Protein AF-A0AAV3IDH2-F1 (afdb_monomer)

Secondary structure (DSSP, 8-state):
-HHHHHHHHHHS-HHHHHHHHHHHHHHHHH--SHHHHHHHHTTS-HHHHHHHHHHHHHHHHHHHHT-

InterPro domains:
  IPR010853 DC-EC [PF07337] (1-21)
  IPR010853 DC-EC [PF07337] (23-53)

Radius of gyration: 13.28 Å; Cα contacts (8 Å, |Δi|>4): 24; chains: 1; bounding box: 26×19×44 Å

Solvent-accessible surface area (backbone atoms only — not comparable to full-atom values): 3869 Å² total; per-residue (Å²): 104,75,66,56,54,55,53,55,58,68,69,51,47,77,65,57,50,50,51,54,42,50,53,34,50,57,42,45,74,70,40,88,47,73,66,49,42,47,59,50,38,66,88,49,54,73,71,55,40,56,52,42,53,53,51,50,52,52,49,54,50,51,64,58,71,73,106

Sequence (67 aa):
TEAEKQECEKLLTPEAKKLLENQALDCLKNAKTDEERKECLKDLPKDLQKKVLAKESVKAYLDCVSK

Organism: NCBI:txid1159029

Foldseek 3Di:
DVVVVVVVVVVQDPVNLVVLLVQLLVQVVPDPDPVSNCVSPVPDDPVSNVVSVVVVVVVVVVVVVVD

pLDDT: mean 90.35, std 5.05, range [72.12, 96.38]

Structure (mmCIF, N/CA/C/O backbone):
data_AF-A0AAV3IDH2-F1
#
_entry.id   AF-A0AAV3IDH2-F1
#
loop_
_atom_site.group_PDB
_atom_site.id
_atom_site.type_symbol
_atom_site.label_atom_id
_atom_site.label_alt_id
_atom_site.label_comp_id
_atom_site.label_asym_id
_atom_site.label_entity_id
_atom_site.label_seq_id
_atom_site.pdbx_PDB_ins_code
_atom_site.Cartn_x
_atom_site.Cartn_y
_atom_site.Cartn_z
_atom_site.occupancy
_atom_site.B_iso_or_equiv
_atom_site.auth_seq_id
_atom_site.auth_comp_id
_atom_site.auth_asym_id
_atom_site.auth_atom_id
_atom_site.pdbx_PDB_model_num
ATOM 1 N N . THR A 1 1 ? -1.465 -6.393 19.810 1.00 78.75 1 THR A N 1
ATOM 2 C CA . THR A 1 1 ? -2.095 -7.629 19.270 1.00 78.75 1 THR A CA 1
ATOM 3 C C . THR A 1 1 ? -2.806 -7.343 17.953 1.00 78.75 1 THR A C 1
ATOM 5 O O . THR A 1 1 ? -3.036 -6.183 17.637 1.00 78.75 1 THR A O 1
ATOM 8 N N . GLU A 1 2 ? -3.138 -8.370 17.154 1.00 76.19 2 GLU A N 1
ATOM 9 C CA . GLU A 1 2 ? -3.960 -8.210 15.929 1.00 76.19 2 GLU A CA 1
ATOM 10 C C . GLU A 1 2 ? -5.289 -7.489 16.245 1.00 76.19 2 GLU A C 1
ATOM 12 O O . GLU A 1 2 ? -5.691 -6.591 15.512 1.00 76.19 2 GLU A O 1
ATOM 17 N N . ALA A 1 3 ? -5.892 -7.790 17.401 1.00 82.88 3 ALA A N 1
ATOM 18 C CA . ALA A 1 3 ? -7.096 -7.121 17.895 1.00 82.88 3 ALA A CA 1
ATOM 19 C C . ALA A 1 3 ? -6.905 -5.607 18.121 1.00 82.88 3 ALA A C 1
ATOM 21 O O . ALA A 1 3 ? -7.728 -4.819 17.666 1.00 82.88 3 ALA A O 1
ATOM 22 N N . GLU A 1 4 ? -5.801 -5.182 18.747 1.00 80.12 4 GLU A N 1
ATOM 23 C CA . GLU A 1 4 ? -5.507 -3.752 18.953 1.00 80.12 4 GLU A CA 1
ATOM 24 C C . GLU A 1 4 ? -5.333 -3.003 17.626 1.00 80.12 4 GLU A C 1
ATOM 26 O O . GLU A 1 4 ? -5.848 -1.899 17.468 1.00 80.12 4 GLU A O 1
ATOM 31 N N . LYS A 1 5 ? -4.669 -3.614 16.633 1.00 77.00 5 LYS A N 1
ATOM 32 C CA . LYS A 1 5 ? -4.537 -3.006 15.299 1.00 77.00 5 LYS A CA 1
ATOM 33 C C . LYS A 1 5 ? -5.898 -2.816 14.628 1.00 77.00 5 LYS A C 1
ATOM 35 O O . LYS A 1 5 ? -6.143 -1.756 14.058 1.00 77.00 5 LYS A O 1
ATOM 40 N N . GLN A 1 6 ? -6.797 -3.794 14.749 1.00 80.19 6 GLN A N 1
ATOM 41 C CA . GLN A 1 6 ? -8.159 -3.685 14.223 1.00 80.19 6 GLN A CA 1
ATOM 42 C C . GLN A 1 6 ? -8.988 -2.605 14.931 1.00 80.19 6 GLN A C 1
ATOM 44 O O . GLN A 1 6 ? -9.819 -1.958 14.296 1.00 80.19 6 GLN A O 1
ATOM 49 N N . GLU A 1 7 ? -8.785 -2.374 16.228 1.00 84.44 7 GLU A N 1
ATOM 50 C CA . GLU A 1 7 ? -9.436 -1.258 16.920 1.00 84.44 7 GLU A CA 1
ATOM 51 C C . GLU A 1 7 ? -8.887 0.096 16.458 1.00 84.44 7 GLU A C 1
ATOM 53 O O . GLU A 1 7 ? -9.672 0.989 16.136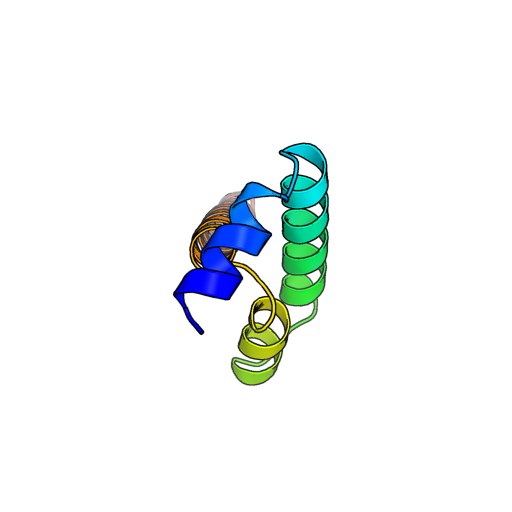 1.00 84.44 7 GLU A O 1
ATOM 58 N N . CYS A 1 8 ? -7.567 0.232 16.292 1.00 85.94 8 CYS A N 1
ATOM 59 C CA . CYS A 1 8 ? -6.967 1.433 15.702 1.00 85.94 8 CYS A CA 1
ATOM 60 C C . CYS A 1 8 ? -7.482 1.698 14.273 1.00 85.94 8 CYS A C 1
ATOM 62 O O . CYS A 1 8 ? -7.763 2.839 13.907 1.00 85.94 8 CYS A O 1
ATOM 64 N N . GLU A 1 9 ? -7.674 0.650 13.471 1.00 83.00 9 GLU A N 1
ATOM 65 C CA . GLU A 1 9 ? -8.233 0.739 12.116 1.00 83.00 9 GLU A CA 1
ATOM 66 C C . GLU A 1 9 ? -9.680 1.248 12.069 1.00 83.00 9 GLU A C 1
ATOM 68 O O . GLU A 1 9 ? -10.082 1.875 11.077 1.00 83.00 9 GLU A O 1
ATOM 73 N N . LYS A 1 10 ? -10.470 0.984 13.118 1.00 85.94 10 LYS A N 1
ATOM 74 C CA . LYS A 1 10 ? -11.840 1.502 13.265 1.00 85.94 10 LYS A CA 1
ATOM 75 C C . LYS A 1 10 ? -11.856 2.984 13.637 1.00 85.94 10 LYS A C 1
ATOM 77 O O . LYS A 1 10 ? -12.788 3.679 13.245 1.00 85.94 10 LYS A O 1
ATOM 82 N N . LEU A 1 11 ? -10.831 3.468 14.342 1.00 87.31 11 LEU A N 1
ATOM 83 C CA . LEU A 1 11 ? -10.680 4.886 14.698 1.00 87.31 11 LEU A CA 1
ATOM 84 C C . LEU A 1 11 ? -10.245 5.752 13.509 1.00 87.31 11 LEU A C 1
ATOM 86 O O . LEU A 1 11 ? -10.476 6.961 13.500 1.00 87.31 11 LEU A O 1
ATOM 90 N N . LEU A 1 12 ? -9.630 5.148 12.490 1.00 86.56 12 LEU A N 1
ATOM 91 C CA . LEU A 1 12 ? -9.253 5.858 11.274 1.00 86.56 12 LEU A CA 1
ATOM 92 C C . LEU A 1 12 ? -10.498 6.305 10.496 1.00 86.56 12 LEU A C 1
ATOM 94 O O . LEU A 1 12 ? -11.260 5.487 9.969 1.00 86.56 12 LEU A O 1
ATOM 98 N N . THR A 1 13 ? -10.652 7.619 10.343 1.00 92.69 13 THR A N 1
ATOM 99 C CA . THR A 1 13 ? -11.689 8.201 9.489 1.00 92.69 13 THR A CA 1
ATOM 100 C C . THR A 1 13 ? -11.431 7.867 8.013 1.00 92.69 13 THR A C 1
ATOM 102 O O . THR A 1 13 ? -10.287 7.626 7.612 1.00 92.69 13 THR A O 1
ATOM 105 N N . PRO A 1 14 ? -12.466 7.879 7.152 1.00 91.88 14 PRO A N 1
ATOM 106 C CA . PRO A 1 14 ? -12.288 7.663 5.715 1.00 91.88 14 PRO A CA 1
ATOM 107 C C . PRO A 1 14 ? -11.281 8.627 5.072 1.00 91.88 14 PRO A C 1
ATOM 109 O O . PRO A 1 14 ? -10.597 8.263 4.118 1.00 91.88 14 PRO A O 1
ATOM 112 N N . GLU A 1 15 ? -11.177 9.845 5.601 1.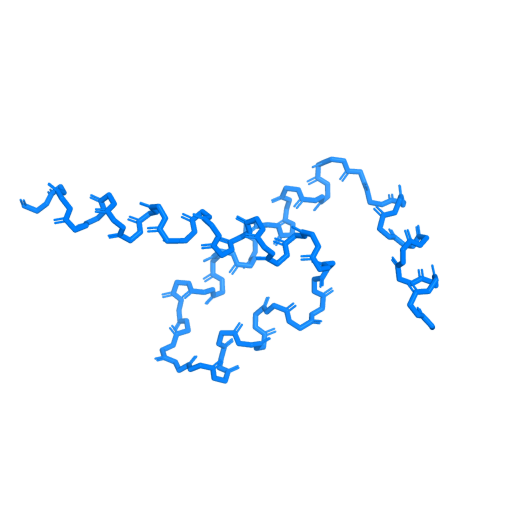00 92.56 15 GLU A N 1
ATOM 113 C CA . GLU A 1 15 ? -10.233 10.862 5.143 1.00 92.56 15 GLU A CA 1
ATOM 114 C C . GLU A 1 15 ? -8.791 10.525 5.540 1.00 92.56 15 GLU A C 1
ATOM 116 O O . GLU A 1 15 ? -7.917 10.493 4.675 1.00 92.56 15 GLU A O 1
ATOM 121 N N . ALA A 1 16 ? -8.552 10.133 6.797 1.00 92.00 16 ALA A N 1
ATOM 122 C CA . ALA A 1 16 ? -7.242 9.657 7.243 1.00 92.00 16 ALA A CA 1
ATOM 123 C C . ALA A 1 16 ? -6.787 8.417 6.453 1.00 92.00 16 ALA A C 1
ATOM 125 O O . ALA A 1 16 ? -5.634 8.328 6.032 1.00 92.00 16 ALA A O 1
ATOM 126 N N . LYS A 1 17 ? -7.710 7.488 6.165 1.00 90.62 17 LYS A N 1
ATOM 127 C CA . LYS A 1 17 ? -7.435 6.314 5.321 1.00 90.62 17 LYS A CA 1
ATOM 128 C C . LYS A 1 17 ? -6.999 6.706 3.908 1.00 90.62 17 LYS A C 1
ATOM 130 O O . LYS A 1 17 ? -6.072 6.101 3.378 1.00 90.62 17 LYS A O 1
ATOM 135 N N . LYS A 1 18 ? -7.634 7.718 3.303 1.00 91.50 18 LYS A N 1
ATOM 136 C CA . LYS A 1 18 ? -7.230 8.245 1.987 1.00 91.50 18 LYS A CA 1
ATOM 137 C C . LYS A 1 18 ? -5.847 8.901 2.026 1.00 91.50 18 LYS A C 1
ATOM 139 O O . LYS A 1 18 ? -5.085 8.732 1.080 1.00 91.50 18 LYS A O 1
ATOM 144 N N . LEU A 1 19 ? -5.514 9.623 3.097 1.00 93.25 19 LEU A N 1
ATOM 145 C CA . LEU A 1 19 ? -4.189 10.232 3.258 1.00 93.25 19 LEU A CA 1
ATOM 146 C C . LEU A 1 19 ? -3.087 9.170 3.365 1.00 93.25 19 LEU A C 1
ATOM 148 O O . LEU A 1 19 ? -2.095 9.259 2.646 1.00 93.25 19 LEU A O 1
ATOM 152 N N . LEU A 1 20 ? -3.301 8.134 4.184 1.00 92.81 20 LEU A N 1
ATOM 153 C CA . LEU A 1 20 ? -2.386 6.992 4.304 1.00 92.81 20 LEU A CA 1
ATOM 154 C C . LEU A 1 20 ? -2.214 6.253 2.970 1.00 92.81 20 LEU A C 1
ATOM 156 O O . LEU A 1 20 ? -1.105 5.890 2.592 1.00 92.81 20 LEU A O 1
ATOM 160 N N . GLU A 1 21 ? -3.307 6.066 2.228 1.00 92.81 21 GLU A N 1
ATOM 161 C CA . GL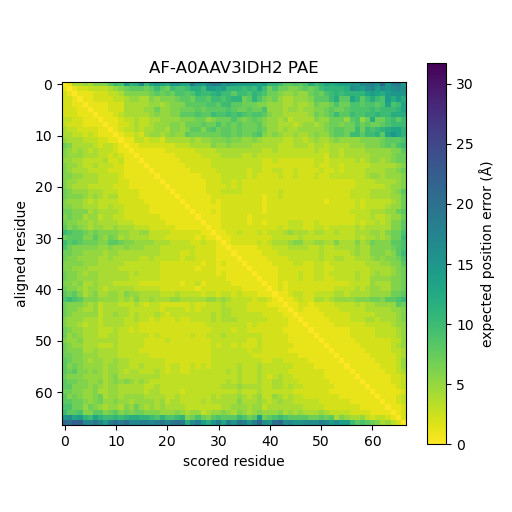U A 1 21 ? -3.289 5.450 0.899 1.00 92.81 21 GLU A CA 1
ATOM 162 C C . GLU A 1 21 ? -2.457 6.264 -0.1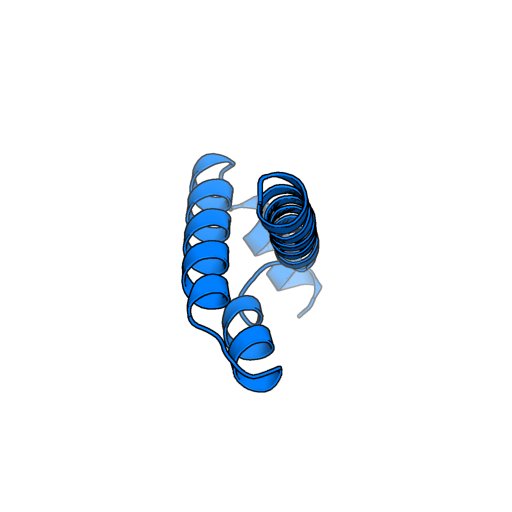07 1.00 92.81 21 GLU A C 1
ATOM 164 O O . GLU A 1 21 ? -1.659 5.688 -0.844 1.00 92.81 21 GLU A O 1
ATOM 169 N N . ASN A 1 22 ? -2.592 7.594 -0.119 1.00 93.06 22 ASN A N 1
ATOM 170 C CA . ASN A 1 22 ? -1.799 8.458 -0.996 1.00 93.06 22 ASN A CA 1
ATOM 171 C C . ASN A 1 22 ? -0.311 8.461 -0.616 1.00 93.06 22 ASN A C 1
ATOM 173 O O . ASN A 1 22 ? 0.530 8.326 -1.500 1.00 93.06 22 ASN A O 1
ATOM 177 N N . GLN A 1 23 ? 0.016 8.540 0.680 1.00 93.81 23 GLN A N 1
ATOM 178 C CA . GLN A 1 23 ? 1.404 8.458 1.155 1.00 93.81 23 GLN A CA 1
ATOM 179 C C . GLN A 1 23 ? 2.066 7.137 0.755 1.00 93.81 23 GLN A C 1
ATOM 181 O O . GLN A 1 23 ? 3.196 7.130 0.271 1.00 93.81 23 GLN A O 1
ATOM 186 N N . ALA A 1 24 ? 1.347 6.023 0.901 1.00 94.56 24 ALA A N 1
ATOM 187 C CA . ALA A 1 24 ? 1.837 4.711 0.502 1.00 94.56 24 ALA A CA 1
ATOM 188 C C . ALA A 1 24 ? 2.079 4.625 -1.011 1.00 94.56 24 ALA A C 1
ATOM 190 O O . ALA A 1 24 ? 3.117 4.130 -1.445 1.00 94.56 24 ALA A O 1
ATOM 191 N N . LEU A 1 25 ? 1.153 5.153 -1.820 1.00 93.81 25 LEU A N 1
ATOM 192 C CA . LEU A 1 25 ? 1.320 5.223 -3.272 1.00 93.81 25 LEU A CA 1
ATOM 193 C C . LEU A 1 25 ? 2.520 6.089 -3.676 1.00 93.81 25 LEU A C 1
ATOM 195 O O . LEU A 1 25 ? 3.228 5.729 -4.612 1.00 93.81 25 LEU A O 1
ATOM 199 N N . AS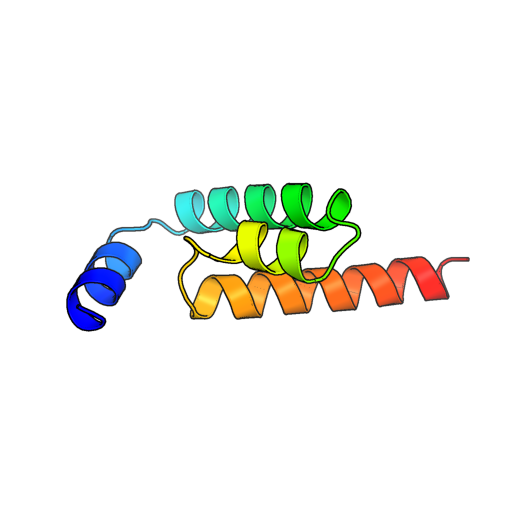P A 1 26 ? 2.766 7.211 -2.999 1.00 93.56 26 ASP A N 1
ATOM 200 C CA . ASP A 1 26 ? 3.934 8.055 -3.272 1.00 93.56 26 ASP A CA 1
ATOM 201 C C . ASP A 1 26 ? 5.252 7.391 -2.851 1.00 93.56 26 ASP A C 1
ATOM 203 O O . ASP A 1 26 ? 6.243 7.496 -3.573 1.00 93.56 26 ASP A O 1
ATOM 207 N N . CYS A 1 27 ? 5.259 6.639 -1.749 1.00 94.94 27 CYS A N 1
ATOM 208 C CA . CYS A 1 27 ? 6.401 5.816 -1.351 1.00 94.94 27 CYS A CA 1
ATOM 209 C C . CYS A 1 27 ? 6.706 4.736 -2.408 1.00 94.94 27 CYS A C 1
ATOM 211 O O . CYS A 1 27 ? 7.832 4.642 -2.901 1.00 94.94 27 CYS A O 1
ATOM 213 N N . LEU A 1 28 ? 5.684 3.992 -2.851 1.00 93.12 28 LEU A N 1
ATOM 214 C CA . LEU A 1 28 ? 5.826 2.909 -3.833 1.00 93.12 28 LEU A CA 1
ATOM 215 C C . LEU A 1 28 ? 6.301 3.380 -5.213 1.00 93.12 28 LEU A C 1
ATOM 217 O O . LEU A 1 28 ? 6.981 2.626 -5.903 1.00 93.12 28 LEU A O 1
ATOM 221 N N . LYS A 1 29 ? 5.996 4.621 -5.618 1.00 90.56 29 LYS A N 1
ATOM 222 C CA . LYS A 1 29 ? 6.529 5.207 -6.865 1.00 90.56 29 LYS A CA 1
ATOM 223 C C . LYS A 1 29 ? 8.053 5.336 -6.852 1.00 90.56 29 LYS A C 1
ATOM 225 O O . LYS A 1 29 ? 8.664 5.287 -7.915 1.00 90.56 29 LYS A O 1
ATOM 230 N N . ASN A 1 30 ? 8.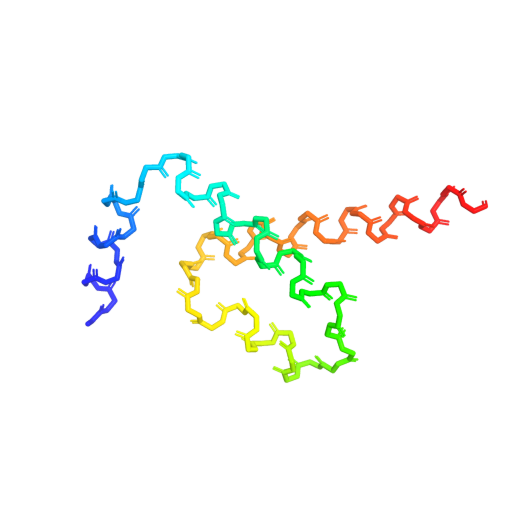645 5.547 -5.677 1.00 89.88 30 ASN A N 1
ATOM 231 C CA . ASN A 1 30 ? 10.087 5.727 -5.517 1.00 89.88 30 ASN A CA 1
ATOM 232 C C . ASN A 1 30 ? 10.810 4.420 -5.166 1.00 89.88 30 ASN A C 1
ATOM 234 O O . ASN A 1 30 ? 12.009 4.311 -5.420 1.00 89.88 30 ASN A O 1
ATOM 238 N N . ALA A 1 31 ? 10.091 3.440 -4.612 1.00 93.38 31 ALA A N 1
ATOM 239 C CA . ALA A 1 31 ? 10.629 2.136 -4.251 1.00 93.38 31 ALA A CA 1
ATOM 240 C C . ALA A 1 31 ? 11.083 1.349 -5.494 1.00 93.38 31 ALA A C 1
ATOM 242 O O . ALA A 1 31 ? 10.293 1.082 -6.404 1.00 93.38 31 ALA A O 1
ATOM 243 N N . LYS A 1 32 ? 12.357 0.944 -5.520 1.00 91.44 32 LYS A N 1
ATOM 244 C CA . LYS A 1 32 ? 12.965 0.179 -6.624 1.00 91.44 32 LYS A CA 1
ATOM 245 C C . LYS A 1 32 ? 13.085 -1.307 -6.308 1.00 91.44 32 LYS A C 1
ATOM 247 O O . LYS A 1 32 ? 13.184 -2.116 -7.227 1.00 91.44 32 LYS A O 1
ATOM 252 N N . THR A 1 33 ? 13.096 -1.653 -5.026 1.00 94.25 33 THR A N 1
ATOM 253 C CA . THR A 1 33 ? 13.291 -3.015 -4.520 1.00 94.25 33 THR A CA 1
ATOM 254 C C . THR A 1 33 ? 12.070 -3.514 -3.753 1.00 94.25 33 THR A C 1
ATOM 256 O O . THR A 1 33 ? 11.269 -2.730 -3.238 1.00 94.25 33 THR A O 1
ATOM 259 N N . ASP A 1 34 ? 11.926 -4.834 -3.646 1.00 91.69 34 ASP A N 1
ATOM 260 C CA . ASP A 1 34 ? 10.855 -5.446 -2.855 1.00 91.69 34 ASP A CA 1
ATOM 261 C C . ASP A 1 34 ? 10.952 -5.095 -1.363 1.00 91.69 34 ASP A C 1
ATOM 263 O O . ASP A 1 34 ? 9.924 -4.942 -0.703 1.00 91.69 34 ASP A O 1
ATOM 267 N N . GLU A 1 35 ? 12.159 -4.915 -0.822 1.00 94.69 35 GLU A N 1
ATOM 268 C CA . GLU A 1 35 ? 12.366 -4.445 0.552 1.00 94.69 35 GLU A CA 1
ATOM 269 C C . GLU A 1 35 ? 11.824 -3.026 0.769 1.00 94.69 35 GLU A C 1
ATOM 271 O O . GLU A 1 35 ? 11.061 -2.818 1.712 1.00 94.69 35 GLU A O 1
ATOM 276 N N . GLU A 1 36 ? 12.121 -2.077 -0.126 1.00 94.00 36 GLU A N 1
ATOM 277 C CA . GLU A 1 36 ? 11.563 -0.716 -0.050 1.00 94.00 36 GLU A CA 1
ATOM 278 C C . GLU A 1 36 ? 10.032 -0.736 -0.166 1.00 94.00 36 GLU A C 1
ATOM 280 O O . GLU A 1 36 ? 9.331 -0.037 0.564 1.00 94.00 36 GLU A O 1
ATOM 285 N N . ARG A 1 37 ? 9.485 -1.597 -1.034 1.00 92.25 37 ARG A N 1
ATOM 286 C CA . ARG A 1 37 ? 8.032 -1.773 -1.167 1.00 92.25 37 ARG A CA 1
ATOM 287 C C . ARG A 1 37 ? 7.392 -2.310 0.111 1.00 92.25 37 ARG A C 1
ATOM 289 O O . ARG A 1 37 ? 6.325 -1.840 0.503 1.00 92.25 37 ARG A O 1
ATOM 296 N N . LYS A 1 38 ? 8.031 -3.274 0.781 1.00 93.00 38 LYS A N 1
ATOM 297 C CA . LYS A 1 38 ? 7.569 -3.790 2.080 1.00 93.00 38 LYS A CA 1
ATOM 298 C C . LYS A 1 38 ? 7.631 -2.712 3.157 1.00 93.00 38 LYS A C 1
ATOM 300 O O . LYS A 1 38 ? 6.720 -2.641 3.978 1.00 93.00 38 LYS A O 1
ATOM 305 N N . GLU A 1 39 ? 8.662 -1.869 3.146 1.00 94.19 39 GLU A N 1
ATOM 306 C CA . GLU A 1 39 ? 8.792 -0.754 4.085 1.00 94.19 39 GLU A CA 1
ATOM 307 C C . GLU A 1 39 ? 7.638 0.245 3.930 1.00 94.19 39 GLU A C 1
ATOM 309 O O . GLU A 1 39 ? 6.976 0.555 4.920 1.00 94.19 39 GLU A O 1
ATOM 314 N N . CYS A 1 40 ? 7.293 0.623 2.691 1.00 94.69 40 CYS A N 1
ATOM 315 C CA . CYS A 1 40 ? 6.154 1.503 2.392 1.00 94.69 40 CYS A CA 1
ATOM 316 C C . CYS A 1 40 ? 4.804 0.987 2.925 1.00 94.69 40 CYS A C 1
ATOM 318 O O . CYS A 1 40 ? 3.864 1.763 3.100 1.00 94.69 40 CYS A O 1
ATOM 320 N N . LEU A 1 41 ? 4.679 -0.325 3.143 1.00 93.56 41 LEU A N 1
ATOM 321 C CA . LEU A 1 41 ? 3.430 -0.984 3.526 1.00 93.56 41 LEU A CA 1
ATOM 322 C C . LEU A 1 41 ? 3.404 -1.455 4.986 1.00 93.56 41 LEU A C 1
ATOM 324 O O . LEU A 1 41 ? 2.330 -1.778 5.493 1.00 93.56 41 LEU A O 1
ATOM 328 N N . LYS A 1 42 ? 4.552 -1.486 5.673 1.00 89.50 42 LYS A N 1
ATOM 329 C CA . LYS A 1 42 ? 4.740 -2.117 6.991 1.00 89.50 42 LYS A CA 1
ATOM 330 C C . LYS A 1 42 ? 3.750 -1.639 8.058 1.00 89.50 42 LYS A C 1
ATOM 332 O O . LYS A 1 42 ? 3.225 -2.458 8.817 1.00 89.50 42 LYS A O 1
ATOM 337 N N . ASP A 1 43 ? 3.500 -0.335 8.106 1.00 86.25 43 ASP A N 1
ATOM 338 C CA . ASP A 1 43 ? 2.687 0.300 9.151 1.00 86.25 43 ASP A CA 1
ATOM 339 C C . ASP A 1 43 ? 1.213 0.451 8.757 1.00 86.25 43 ASP A C 1
ATOM 341 O O . ASP A 1 43 ? 0.380 0.873 9.562 1.00 86.25 43 ASP A O 1
ATOM 345 N N . LEU A 1 44 ? 0.863 0.063 7.529 1.00 90.06 44 LEU A N 1
ATOM 346 C CA . LEU A 1 44 ? -0.505 0.150 7.052 1.00 90.06 44 LEU A CA 1
ATOM 347 C C . LEU A 1 44 ? -1.347 -1.038 7.535 1.00 90.06 44 LEU A C 1
ATOM 349 O O . LEU A 1 44 ? -0.879 -2.181 7.545 1.00 90.06 44 LEU A O 1
ATOM 353 N N . PRO A 1 45 ? -2.631 -0.792 7.825 1.00 90.00 45 PRO A N 1
ATOM 354 C CA . PRO A 1 45 ? -3.675 -1.807 7.902 1.00 90.00 45 PRO A CA 1
ATOM 355 C C . PRO A 1 45 ? -3.635 -2.811 6.750 1.00 90.00 45 PRO A C 1
ATOM 357 O O . PRO A 1 45 ? -3.479 -2.410 5.594 1.00 90.00 45 PRO A O 1
ATOM 360 N N . LYS A 1 46 ? -3.865 -4.102 7.028 1.00 88.31 46 LYS A N 1
ATOM 361 C CA . LYS A 1 46 ? -3.850 -5.164 5.996 1.00 88.31 46 LYS A CA 1
ATOM 362 C C . LYS A 1 46 ? -4.817 -4.861 4.844 1.00 88.31 46 LYS A C 1
ATOM 364 O O . LYS A 1 46 ? -4.493 -5.104 3.681 1.00 88.31 46 LYS A O 1
ATOM 369 N N . ASP A 1 47 ? -5.984 -4.300 5.149 1.00 88.19 47 ASP A N 1
ATOM 370 C CA . ASP A 1 47 ? -6.969 -3.905 4.139 1.00 88.19 47 ASP A CA 1
ATOM 371 C C . ASP A 1 47 ? -6.505 -2.713 3.289 1.00 88.19 47 ASP A C 1
ATOM 373 O O . ASP A 1 47 ? -6.745 -2.685 2.079 1.00 88.19 47 ASP A O 1
ATOM 377 N N . LEU A 1 48 ? -5.783 -1.754 3.882 1.00 90.94 48 LEU A N 1
ATOM 378 C CA . LEU A 1 48 ? -5.197 -0.638 3.134 1.00 90.94 48 LEU A CA 1
ATOM 379 C C . LEU A 1 48 ? -4.040 -1.094 2.247 1.00 90.94 48 LEU A C 1
ATOM 381 O O . LEU A 1 48 ? -3.979 -0.662 1.099 1.00 90.94 48 LEU A O 1
ATOM 385 N N . GLN A 1 49 ? -3.182 -2.003 2.720 1.00 92.12 49 GLN A N 1
ATOM 386 C CA . GLN A 1 49 ? -2.093 -2.561 1.908 1.00 92.12 49 GLN A CA 1
ATOM 387 C C . GLN A 1 49 ? -2.627 -3.189 0.615 1.00 92.12 49 GLN A C 1
ATOM 389 O O . GLN A 1 49 ? -2.169 -2.854 -0.477 1.00 92.12 49 GLN A O 1
ATOM 394 N N . LYS A 1 50 ? -3.655 -4.044 0.721 1.00 92.00 50 LYS A N 1
ATOM 395 C CA . LYS A 1 50 ? -4.299 -4.675 -0.445 1.00 92.00 50 LYS A CA 1
ATOM 396 C C . LYS A 1 50 ? -4.846 -3.641 -1.427 1.00 92.00 50 L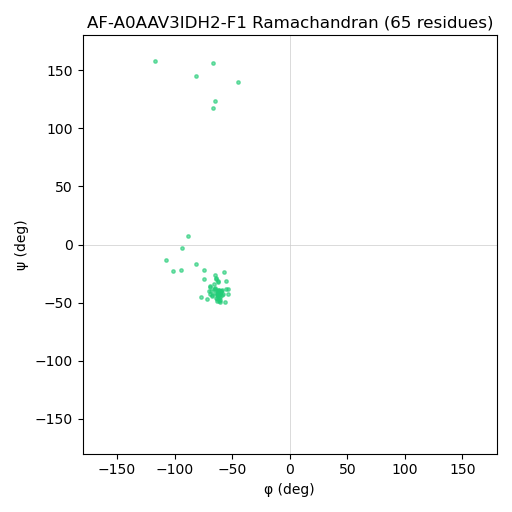YS A C 1
ATOM 398 O O . LYS A 1 50 ? -4.689 -3.792 -2.637 1.00 92.00 50 LYS A O 1
ATOM 403 N N . LYS A 1 51 ? -5.480 -2.585 -0.912 1.00 92.62 51 LYS A N 1
ATOM 404 C CA . LYS A 1 51 ? -6.073 -1.521 -1.727 1.00 92.62 51 LYS A CA 1
ATOM 405 C C . LYS A 1 51 ? -5.016 -0.696 -2.465 1.00 92.62 51 LYS A C 1
ATOM 407 O O . LYS A 1 51 ? -5.179 -0.430 -3.654 1.00 92.62 51 LYS A O 1
ATOM 412 N N . VAL A 1 52 ? -3.938 -0.322 -1.775 1.00 94.31 52 VAL A N 1
ATOM 413 C CA . VAL A 1 52 ? -2.804 0.420 -2.346 1.00 94.31 52 VAL A CA 1
ATOM 414 C C . VAL A 1 52 ? -2.152 -0.391 -3.466 1.00 94.31 52 VAL A C 1
ATOM 416 O O . VAL A 1 52 ? -2.006 0.121 -4.573 1.00 94.31 52 VAL A O 1
ATOM 419 N N . LEU A 1 53 ? -1.853 -1.670 -3.219 1.00 92.81 53 LEU A N 1
ATOM 420 C CA . LEU A 1 53 ? -1.252 -2.568 -4.212 1.00 92.81 53 LEU A CA 1
ATOM 421 C C . LEU A 1 53 ? -2.141 -2.755 -5.449 1.00 92.81 53 LEU A C 1
ATOM 423 O O . LEU A 1 53 ? -1.649 -2.733 -6.574 1.00 92.81 53 LEU A O 1
ATOM 427 N N . ALA A 1 54 ? -3.458 -2.894 -5.265 1.00 93.94 54 ALA A N 1
ATOM 428 C CA . ALA A 1 54 ? -4.398 -2.995 -6.380 1.00 93.94 54 ALA A CA 1
ATOM 429 C C . ALA A 1 54 ? -4.449 -1.707 -7.222 1.00 93.94 54 ALA A C 1
ATOM 431 O O . ALA A 1 54 ? -4.555 -1.761 -8.444 1.00 93.94 54 ALA A O 1
ATOM 432 N N . LYS A 1 55 ? -4.359 -0.532 -6.591 1.00 93.31 55 LYS A N 1
ATOM 433 C CA . LYS A 1 55 ? -4.274 0.737 -7.327 1.00 93.31 55 LYS A CA 1
ATOM 434 C C . LYS A 1 55 ? -2.959 0.884 -8.075 1.00 93.31 55 LYS A C 1
ATOM 436 O O . LYS A 1 55 ? -2.964 1.375 -9.201 1.00 93.31 55 LYS A O 1
ATOM 441 N N . GLU A 1 56 ? -1.854 0.476 -7.461 1.00 91.31 56 GLU A N 1
ATOM 442 C CA . GLU A 1 56 ? -0.540 0.497 -8.097 1.00 91.31 56 GLU A CA 1
ATOM 443 C C . GLU A 1 56 ? -0.512 -0.414 -9.331 1.00 91.31 56 GLU A C 1
ATOM 445 O O . GLU A 1 56 ? -0.064 0.016 -10.390 1.00 91.31 56 GLU A O 1
ATOM 450 N N . SER A 1 57 ? -1.068 -1.628 -9.240 1.00 90.69 57 SER A N 1
ATOM 451 C CA . SER A 1 57 ? -1.112 -2.565 -10.369 1.00 90.69 57 SER A CA 1
ATOM 452 C C . SER A 1 57 ? -1.979 -2.057 -11.525 1.00 90.69 57 SER A C 1
ATOM 454 O O . SER A 1 57 ? -1.561 -2.132 -12.681 1.00 90.69 57 SER A O 1
ATOM 456 N N . VAL A 1 58 ? -3.146 -1.471 -11.229 1.00 94.31 58 VAL A N 1
ATOM 457 C CA . VAL A 1 58 ? -3.995 -0.826 -12.245 1.00 94.31 58 VAL A CA 1
ATOM 458 C C . VAL A 1 58 ? -3.266 0.350 -12.884 1.00 94.31 58 VAL A C 1
ATOM 460 O O . VAL A 1 58 ? -3.287 0.483 -14.105 1.00 94.31 58 VAL A O 1
ATOM 463 N N . LYS A 1 59 ? -2.586 1.183 -12.087 1.00 91.00 59 LYS A N 1
ATOM 464 C CA . LYS A 1 59 ? -1.793 2.295 -12.614 1.00 91.00 59 LYS A CA 1
ATOM 465 C C . LYS A 1 59 ? -0.683 1.791 -13.541 1.00 91.00 59 LYS A C 1
ATOM 467 O O . LYS A 1 59 ? -0.565 2.295 -14.649 1.00 91.00 59 LYS A O 1
ATOM 472 N N . ALA A 1 60 ? 0.075 0.777 -13.130 1.00 90.12 60 ALA A N 1
ATOM 473 C CA . ALA A 1 60 ? 1.137 0.192 -13.946 1.00 90.12 60 ALA A CA 1
ATOM 474 C C 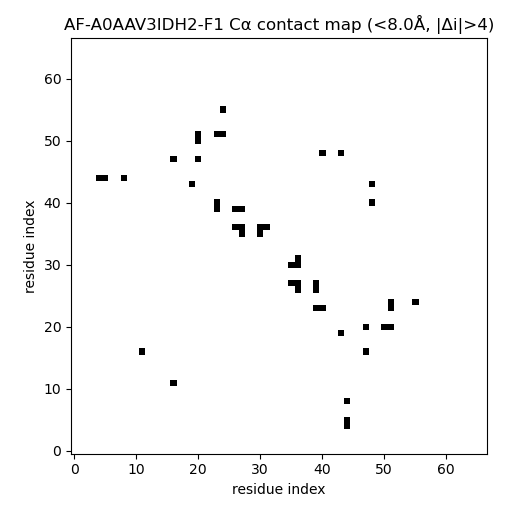. ALA A 1 60 ? 0.605 -0.372 -15.274 1.00 90.12 60 ALA A C 1
ATOM 476 O O . ALA A 1 60 ? 1.231 -0.191 -16.317 1.00 90.12 60 ALA A O 1
ATOM 477 N N . TYR A 1 61 ? -0.569 -1.011 -15.253 1.00 94.25 61 TYR A N 1
ATOM 478 C CA . TYR A 1 61 ? -1.246 -1.456 -16.470 1.00 94.25 61 TYR A CA 1
ATOM 479 C C . TYR A 1 61 ? -1.633 -0.274 -17.370 1.00 94.25 61 TYR A C 1
ATOM 481 O O . TYR A 1 61 ? -1.318 -0.293 -18.557 1.00 94.25 61 TYR A O 1
ATOM 489 N N . LEU A 1 62 ? -2.257 0.772 -16.815 1.00 94.88 62 LEU A N 1
ATOM 490 C CA . LEU A 1 62 ? -2.644 1.978 -17.559 1.00 94.88 62 LEU A CA 1
ATOM 491 C C . LEU A 1 62 ? -1.436 2.699 -18.175 1.00 94.88 62 LEU A C 1
ATOM 493 O O . LEU A 1 62 ? -1.483 3.074 -19.346 1.00 94.88 62 LEU A O 1
ATOM 497 N N . ASP A 1 63 ? -0.342 2.830 -17.4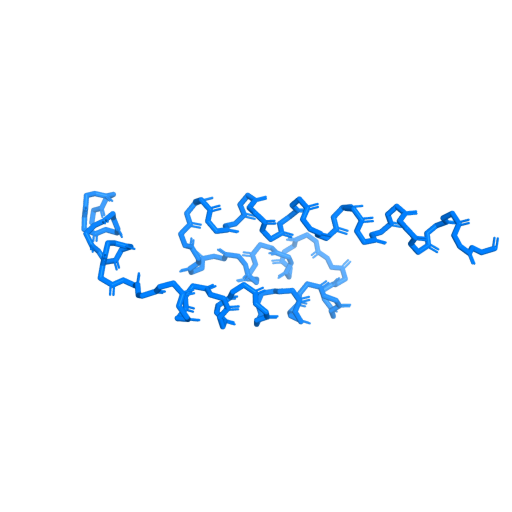25 1.00 91.88 63 ASP A N 1
ATOM 498 C CA . ASP A 1 63 ? 0.924 3.405 -17.894 1.00 91.88 63 ASP A CA 1
ATOM 499 C C . ASP A 1 63 ? 1.577 2.538 -18.991 1.00 91.88 63 ASP A C 1
ATOM 501 O O . ASP A 1 63 ? 2.341 3.042 -19.813 1.00 91.88 63 ASP A O 1
ATOM 505 N N . CYS A 1 64 ? 1.298 1.230 -19.019 1.00 95.31 64 CYS A N 1
ATOM 506 C CA . CYS A 1 64 ? 1.770 0.313 -20.055 1.00 95.31 64 CYS A CA 1
ATOM 507 C C . CYS A 1 64 ? 0.961 0.445 -21.353 1.00 95.31 64 CYS A C 1
ATOM 509 O O . CYS A 1 64 ? 1.557 0.511 -22.425 1.00 95.31 64 CYS A O 1
ATOM 511 N N . VAL A 1 65 ? -0.373 0.510 -21.260 1.00 96.38 65 VAL A N 1
ATOM 512 C CA . VAL A 1 65 ? -1.265 0.568 -22.436 1.00 96.38 65 VAL A CA 1
ATOM 513 C C . VAL A 1 65 ? -1.404 1.963 -23.044 1.00 96.38 65 VAL A C 1
ATOM 515 O O . VAL A 1 65 ? -1.863 2.077 -24.173 1.00 96.38 65 VAL A O 1
ATOM 518 N N . SER A 1 66 ? -1.029 3.017 -22.316 1.00 93.75 66 SER A N 1
ATOM 519 C CA . SER A 1 66 ? -1.071 4.406 -22.810 1.00 93.75 66 SER A CA 1
ATOM 520 C C . SER A 1 66 ? 0.215 4.837 -23.532 1.00 93.75 66 SER A C 1
ATOM 522 O O . SER A 1 66 ? 0.379 6.023 -23.818 1.00 93.75 66 SER A O 1
ATOM 524 N N . LYS A 1 67 ? 1.141 3.900 -23.765 1.00 72.12 67 LYS A N 1
ATOM 525 C CA . LYS A 1 67 ? 2.370 4.113 -24.539 1.00 72.12 67 LYS A CA 1
ATOM 526 C C . LYS A 1 67 ? 2.143 4.004 -26.039 1.00 72.12 67 LYS A C 1
ATOM 528 O O . LYS A 1 67 ? 1.264 3.217 -26.449 1.00 72.12 67 LYS A O 1
#

Nearest PDB structures (foldseek):
  2dk8-assembly1_A  TM=4.960E-01  e=9.255E+00  Mus musculus

Mean predicted aligned error: 4.0 Å